Protein AF-A0A953WN59-F1 (afdb_monomer)

Foldseek 3Di:
DPQFDQPQLQVQLVVQLVVLVCLLQVLQVVLCVVPVPDDDDPVVSVVCQCPQPPNVCCSPVVSNVRSVCRGNVSVVCVPDPPVVVVVCVVCVVVVVCVSVVVSVVSDVQRHGVPDHGPPPDD

Solvent-accessible surface area (backbone atoms only — not comparable to full-atom values): 6694 Å² total; per-residue (Å²): 128,80,47,57,34,67,68,49,7,52,52,40,15,50,52,43,35,51,50,44,50,52,49,53,52,49,44,41,52,52,25,40,69,71,40,85,86,52,89,78,46,70,71,58,46,54,52,48,44,62,68,32,92,55,51,51,50,46,58,55,50,49,18,50,51,33,22,51,50,28,27,42,39,45,48,52,59,69,73,50,56,75,79,55,53,59,53,50,67,75,41,49,65,56,57,51,43,66,60,48,49,59,52,55,47,51,47,72,53,53,42,46,71,90,44,72,40,83,75,73,66,131

Sequence (122 aa):
MKRFSLKLAVECGVIVFAADMLLAVGSYLIGCTSLSTVRCGIDRGVFWITHHPVFSVTIWAYPTIAFFIGLFSGVVIAAIPEGAKSWLRHNQWVFALLLVVPLILAFALWGLPEFPPIFSSK

pLDDT: mean 73.24, std 10.97, range [40.81, 86.31]

Mean predicted aligned error: 9.83 Å

Secondary structure (DSSP, 8-state):
--S--HHHHHHHHHHHHHHHHHHHHHHHHHHHHH-TTS---HHHHHHHHHH-TTHHHHHHHHHHHHHHHHHHHHHHHHHS-HHHHHHHHHTHHHHHHHHHHHHHHHHHHH-STTPPPTT---

Structure (mmCIF, N/CA/C/O backbone):
data_AF-A0A953WN59-F1
#
_entry.id   AF-A0A953WN59-F1
#
loop_
_atom_site.group_PDB
_atom_site.id
_atom_site.type_symbol
_atom_site.label_atom_id
_atom_site.label_alt_id
_atom_site.label_comp_id
_atom_site.label_asym_id
_atom_site.label_entity_id
_atom_site.label_seq_id
_atom_site.pdbx_PDB_ins_code
_atom_site.Cartn_x
_atom_site.Cartn_y
_atom_site.Cartn_z
_atom_site.occupancy
_atom_site.B_iso_or_equiv
_atom_site.auth_seq_id
_atom_site.auth_comp_id
_atom_site.auth_asym_id
_atom_site.auth_atom_id
_atom_site.pdbx_PDB_model_num
ATOM 1 N N . MET A 1 1 ? -23.798 -5.562 21.826 1.00 50.94 1 MET A N 1
ATOM 2 C CA . MET A 1 1 ? -23.208 -4.733 20.745 1.00 50.94 1 MET A CA 1
ATOM 3 C C . MET A 1 1 ? -22.288 -5.615 19.908 1.00 50.94 1 MET A C 1
ATOM 5 O O . MET A 1 1 ? -21.488 -6.331 20.501 1.00 50.94 1 MET A O 1
ATOM 9 N N . LYS A 1 2 ? -22.425 -5.634 18.571 1.00 55.12 2 LYS A N 1
ATOM 10 C CA . LYS A 1 2 ? -21.532 -6.416 17.695 1.00 55.12 2 LYS A CA 1
ATOM 11 C C . LYS A 1 2 ? -20.131 -5.806 17.779 1.00 55.12 2 LYS A C 1
ATOM 13 O O . LYS A 1 2 ? -19.911 -4.705 17.294 1.00 55.12 2 LYS A O 1
ATOM 18 N N . ARG A 1 3 ? -19.214 -6.503 18.453 1.00 66.19 3 ARG A N 1
ATOM 19 C CA . ARG A 1 3 ? -17.820 -6.069 18.662 1.00 66.19 3 ARG A CA 1
ATOM 20 C C . ARG A 1 3 ? -16.985 -6.100 17.373 1.00 66.19 3 ARG A C 1
ATOM 22 O O . ARG A 1 3 ? -15.895 -5.547 17.347 1.00 66.19 3 ARG A O 1
ATOM 29 N N . PHE A 1 4 ? -17.530 -6.696 16.313 1.00 72.81 4 PHE A N 1
ATOM 30 C CA . PHE A 1 4 ? -16.898 -6.867 15.011 1.00 72.81 4 PHE A CA 1
ATOM 31 C C . PHE A 1 4 ? -17.767 -6.253 13.916 1.00 72.81 4 PHE A C 1
ATOM 33 O O . PHE A 1 4 ? -18.990 -6.432 13.919 1.00 72.81 4 PHE A O 1
ATOM 40 N N . SER A 1 5 ? -17.130 -5.566 12.968 1.00 80.88 5 SER A N 1
ATOM 41 C CA . SER A 1 5 ? -17.788 -5.001 11.789 1.00 80.88 5 SER A CA 1
ATOM 42 C C . SER A 1 5 ? -17.108 -5.503 10.521 1.00 80.88 5 SER A C 1
ATOM 44 O O . SER A 1 5 ? -16.125 -4.932 10.057 1.00 80.88 5 SER A O 1
ATOM 46 N N . LEU A 1 6 ? -17.647 -6.582 9.947 1.00 82.44 6 LEU A N 1
ATOM 47 C CA . LEU A 1 6 ? -17.131 -7.145 8.697 1.00 82.44 6 LEU A CA 1
ATOM 48 C C . LEU A 1 6 ? -17.232 -6.142 7.539 1.00 82.44 6 LEU A C 1
ATOM 50 O O . LEU A 1 6 ? -16.314 -6.043 6.736 1.00 82.44 6 LEU A O 1
ATOM 54 N N . LYS A 1 7 ? -18.321 -5.363 7.482 1.00 84.31 7 LYS A N 1
ATOM 55 C CA . LYS A 1 7 ? -18.508 -4.324 6.461 1.00 84.31 7 LYS A CA 1
ATOM 56 C C . LYS A 1 7 ? -17.366 -3.303 6.494 1.00 84.31 7 LYS A C 1
ATOM 58 O O . LYS A 1 7 ? -16.760 -3.047 5.464 1.00 84.31 7 LYS A O 1
ATOM 63 N N . LEU A 1 8 ? -17.038 -2.793 7.684 1.00 79.44 8 LEU A N 1
ATOM 64 C CA . LEU A 1 8 ? -15.961 -1.817 7.857 1.00 79.44 8 LEU A CA 1
ATOM 65 C C . LEU A 1 8 ? -14.583 -2.425 7.556 1.00 79.44 8 LEU A C 1
ATOM 67 O O . LEU A 1 8 ? -13.748 -1.766 6.951 1.00 79.44 8 LEU A O 1
ATOM 71 N N . ALA A 1 9 ? -14.355 -3.686 7.939 1.00 78.88 9 ALA A N 1
ATOM 72 C CA . ALA A 1 9 ? -13.135 -4.420 7.601 1.00 78.88 9 ALA A CA 1
ATOM 73 C C . ALA A 1 9 ? -12.904 -4.479 6.086 1.00 78.88 9 ALA A C 1
ATOM 75 O O . ALA A 1 9 ? -11.826 -4.136 5.603 1.00 78.88 9 ALA A O 1
ATOM 76 N N . VAL A 1 10 ? -13.936 -4.874 5.336 1.00 84.88 10 VAL A N 1
ATOM 77 C CA . VAL A 1 10 ? -13.877 -4.956 3.874 1.00 84.88 10 VAL A CA 1
ATOM 78 C C . VAL A 1 10 ? -13.698 -3.569 3.257 1.00 84.88 10 VAL A C 1
ATOM 80 O O . VAL A 1 10 ? -12.827 -3.407 2.410 1.00 84.88 10 VAL A O 1
ATOM 83 N N . GLU A 1 11 ? -14.452 -2.559 3.703 1.00 82.44 11 GLU A N 1
ATOM 84 C CA . GLU A 1 11 ? -14.315 -1.179 3.213 1.00 82.44 11 GLU A CA 1
ATOM 85 C C . GLU A 1 11 ? -12.889 -0.642 3.418 1.00 82.44 11 GLU A C 1
ATOM 87 O O . GLU A 1 11 ? -12.280 -0.153 2.468 1.00 82.44 11 GLU A O 1
ATOM 92 N N . CYS A 1 12 ? -12.314 -0.796 4.615 1.00 77.12 12 CYS A N 1
ATOM 93 C CA . CYS A 1 12 ? -10.941 -0.370 4.897 1.00 77.12 12 CYS A CA 1
ATOM 94 C C . CYS A 1 12 ? -9.909 -1.119 4.045 1.00 77.12 12 CYS A C 1
ATOM 96 O O . CYS A 1 12 ? -9.030 -0.484 3.464 1.00 77.12 12 CYS A O 1
ATOM 98 N N . GLY A 1 13 ? -10.018 -2.448 3.946 1.00 81.94 13 GLY A N 1
ATOM 99 C CA . GLY A 1 13 ? -9.102 -3.256 3.137 1.00 81.94 13 GLY A CA 1
ATOM 100 C C . GLY A 1 13 ? -9.133 -2.863 1.658 1.00 81.94 13 GLY A C 1
ATOM 101 O O . GLY A 1 13 ? -8.083 -2.658 1.054 1.00 81.94 13 GLY A O 1
ATOM 102 N N . VAL A 1 14 ? -10.329 -2.682 1.089 1.00 86.12 14 VAL A N 1
ATOM 103 C CA . VAL A 1 14 ? -10.507 -2.294 -0.319 1.00 86.12 14 VAL A CA 1
ATOM 104 C C . VAL A 1 14 ? -9.983 -0.884 -0.591 1.00 86.12 14 VAL A C 1
ATOM 106 O O . VAL A 1 14 ? -9.314 -0.681 -1.600 1.00 86.12 14 VAL A O 1
ATOM 109 N N . ILE A 1 15 ? -10.241 0.084 0.297 1.00 83.31 15 ILE A N 1
ATOM 110 C CA . ILE A 1 15 ? -9.747 1.462 0.133 1.00 83.31 15 ILE A CA 1
ATOM 111 C C . ILE A 1 15 ? -8.217 1.490 0.121 1.00 83.31 15 ILE A C 1
ATOM 113 O O . ILE A 1 15 ? -7.627 2.126 -0.750 1.00 83.31 15 ILE A O 1
ATOM 117 N N . VAL A 1 16 ? -7.575 0.788 1.058 1.00 82.06 16 VAL A N 1
ATOM 118 C CA . VAL A 1 16 ? -6.108 0.739 1.132 1.00 82.06 16 VAL A CA 1
ATOM 119 C C . VAL A 1 16 ? -5.523 0.015 -0.078 1.00 82.06 16 VAL A C 1
ATOM 121 O O . VAL A 1 16 ? -4.577 0.515 -0.675 1.00 82.06 16 VAL A O 1
ATOM 124 N N . PHE A 1 17 ? -6.136 -1.086 -0.520 1.00 85.88 17 PHE A N 1
ATOM 125 C CA . PHE A 1 17 ? -5.715 -1.780 -1.741 1.00 85.88 17 PHE A CA 1
ATOM 126 C C . PHE A 1 17 ? -5.809 -0.882 -2.980 1.00 85.88 17 PHE A C 1
ATOM 128 O O . PHE A 1 17 ? -4.884 -0.832 -3.789 1.00 85.88 17 PHE A O 1
ATOM 135 N N . ALA A 1 18 ? -6.910 -0.143 -3.125 1.00 85.62 18 ALA A N 1
ATOM 136 C CA . ALA A 1 18 ? -7.093 0.782 -4.236 1.00 85.62 18 ALA A CA 1
ATOM 137 C C . ALA A 1 18 ? -6.063 1.923 -4.202 1.00 85.62 18 ALA A C 1
ATOM 139 O O . ALA A 1 18 ? -5.514 2.280 -5.243 1.00 85.62 18 ALA A O 1
ATOM 140 N N . ALA A 1 19 ? -5.773 2.469 -3.018 1.00 81.94 19 ALA A N 1
ATOM 141 C CA . ALA A 1 19 ? -4.752 3.499 -2.845 1.00 81.94 19 ALA A CA 1
ATOM 142 C C . ALA A 1 19 ? -3.350 2.986 -3.215 1.00 81.94 19 ALA A C 1
ATOM 144 O O . ALA A 1 19 ? -2.640 3.661 -3.959 1.00 81.94 19 ALA A O 1
ATOM 145 N N . ASP A 1 20 ? -2.984 1.778 -2.777 1.00 82.56 20 ASP A N 1
ATOM 146 C CA . ASP A 1 20 ? -1.702 1.144 -3.111 1.00 82.56 20 ASP A CA 1
ATOM 147 C C . ASP A 1 20 ? -1.560 0.897 -4.611 1.00 82.56 20 ASP A C 1
ATOM 149 O O . ASP A 1 20 ? -0.511 1.176 -5.189 1.00 82.56 20 ASP A O 1
ATOM 153 N N . MET A 1 21 ? -2.628 0.435 -5.267 1.00 85.12 21 MET A N 1
ATOM 154 C CA . MET A 1 21 ? -2.642 0.247 -6.718 1.00 85.12 21 MET A CA 1
ATOM 155 C 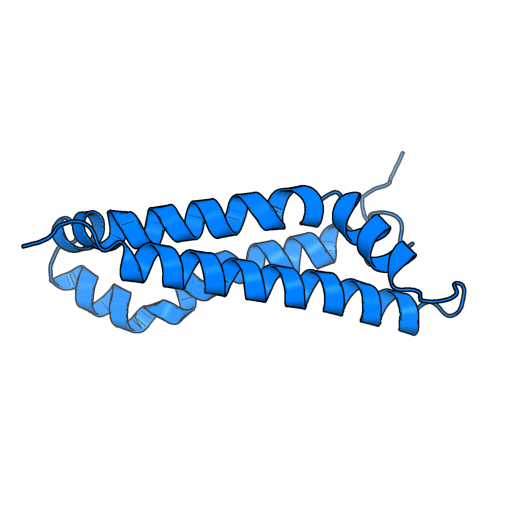C . MET A 1 21 ? -2.489 1.568 -7.468 1.00 85.12 21 MET A C 1
ATOM 157 O O . MET A 1 21 ? -1.696 1.651 -8.406 1.00 85.12 21 MET A O 1
ATOM 161 N N . LEU A 1 22 ? -3.203 2.617 -7.051 1.00 86.31 22 LEU A N 1
ATOM 162 C CA . LEU A 1 22 ? -3.077 3.945 -7.653 1.00 86.31 22 LEU A CA 1
ATOM 163 C C . LEU A 1 22 ? -1.667 4.516 -7.477 1.00 86.31 22 LEU A C 1
ATOM 165 O O . LEU A 1 22 ? -1.125 5.088 -8.420 1.00 86.31 22 LEU A O 1
ATOM 169 N N . LEU A 1 23 ? -1.054 4.327 -6.308 1.00 82.38 23 LEU A N 1
ATOM 170 C CA . LEU A 1 23 ? 0.321 4.749 -6.045 1.00 82.38 23 LEU A CA 1
ATOM 171 C C . LEU A 1 23 ? 1.332 3.958 -6.881 1.00 82.38 23 LEU A C 1
ATOM 173 O O . LEU A 1 23 ? 2.206 4.563 -7.498 1.00 82.38 23 LEU A O 1
ATOM 177 N N . ALA A 1 24 ? 1.198 2.633 -6.957 1.00 83.50 24 ALA A N 1
ATOM 178 C CA . ALA A 1 24 ? 2.090 1.777 -7.735 1.00 83.50 24 ALA A CA 1
ATOM 179 C C . ALA A 1 24 ? 2.020 2.097 -9.238 1.00 83.50 24 ALA A C 1
ATOM 181 O O . ALA A 1 24 ? 3.048 2.272 -9.896 1.00 83.50 24 ALA A O 1
ATOM 182 N N . VAL A 1 25 ? 0.806 2.243 -9.779 1.00 85.44 25 VAL A N 1
ATOM 183 C CA . VAL A 1 25 ? 0.587 2.605 -11.186 1.00 85.44 25 VAL A CA 1
ATOM 184 C C . VAL A 1 25 ? 1.034 4.040 -11.458 1.00 85.44 25 VAL A C 1
ATOM 186 O O . VAL A 1 25 ? 1.734 4.280 -12.439 1.00 85.44 25 VAL A O 1
ATOM 189 N N . GLY A 1 26 ? 0.687 4.992 -10.589 1.00 83.44 26 GLY A N 1
ATOM 190 C CA . GLY A 1 26 ? 1.109 6.387 -10.712 1.00 83.44 26 GLY A CA 1
ATOM 191 C C . GLY A 1 26 ? 2.631 6.526 -10.703 1.00 83.44 26 GLY A C 1
ATOM 192 O O . GLY A 1 26 ? 3.192 7.205 -11.559 1.00 83.44 26 GLY A O 1
ATOM 193 N N . SER A 1 27 ? 3.304 5.803 -9.808 1.00 79.00 27 SER A N 1
ATOM 194 C CA . SER A 1 27 ? 4.763 5.699 -9.751 1.00 79.00 27 SER A CA 1
ATOM 195 C C . SER A 1 27 ? 5.354 5.185 -11.062 1.00 79.00 27 SER A C 1
ATOM 197 O O . SER A 1 27 ? 6.280 5.787 -11.607 1.00 79.00 27 SER A O 1
ATOM 199 N N . TYR A 1 28 ? 4.804 4.090 -11.594 1.00 81.94 28 TYR A N 1
ATOM 200 C CA . TYR A 1 28 ? 5.253 3.536 -12.867 1.00 81.94 28 TYR A CA 1
ATOM 201 C C . TYR A 1 28 ? 5.082 4.540 -14.015 1.00 81.94 28 TYR A C 1
ATOM 203 O O . TYR A 1 28 ? 6.017 4.752 -14.784 1.00 81.94 28 TYR A O 1
ATOM 211 N N . LEU A 1 29 ? 3.922 5.196 -14.112 1.00 81.62 29 LEU A N 1
ATOM 212 C CA . LEU A 1 29 ? 3.644 6.178 -15.162 1.00 81.62 29 LEU A CA 1
ATOM 213 C C . LEU A 1 29 ? 4.566 7.396 -15.069 1.00 81.62 29 LEU A C 1
ATOM 215 O O . LEU A 1 29 ? 5.105 7.825 -16.087 1.00 81.62 29 LEU A O 1
ATOM 219 N N . ILE A 1 30 ? 4.787 7.933 -13.867 1.00 81.19 30 ILE A N 1
ATOM 220 C CA . ILE A 1 30 ? 5.689 9.073 -13.652 1.00 81.19 30 ILE A CA 1
ATOM 221 C C . ILE A 1 30 ? 7.121 8.688 -14.008 1.00 81.19 30 ILE A C 1
ATOM 223 O O . ILE A 1 30 ? 7.780 9.414 -14.747 1.00 81.19 30 ILE A O 1
ATOM 227 N N . GLY A 1 31 ? 7.604 7.539 -13.537 1.00 76.06 31 GLY A N 1
ATOM 228 C CA . GLY A 1 31 ? 8.959 7.094 -13.844 1.00 76.06 31 GLY A CA 1
ATOM 229 C C . GLY A 1 31 ? 9.151 6.822 -15.329 1.00 76.06 31 GLY A C 1
ATOM 230 O O . GLY A 1 31 ? 10.126 7.280 -15.911 1.00 76.06 31 GLY A O 1
ATOM 231 N N . CYS A 1 32 ? 8.176 6.176 -15.968 1.00 77.62 32 CYS A N 1
ATOM 232 C CA . CYS A 1 32 ? 8.247 5.859 -17.388 1.00 77.62 32 CYS A CA 1
ATOM 233 C C . CYS A 1 32 ? 8.145 7.096 -18.297 1.00 77.62 32 CYS A C 1
ATOM 235 O O . CYS A 1 32 ? 8.787 7.152 -19.339 1.00 77.62 32 CYS A O 1
ATOM 237 N N . THR A 1 33 ? 7.366 8.111 -17.913 1.00 78.00 33 THR A N 1
ATOM 238 C CA . THR A 1 33 ? 7.284 9.375 -18.671 1.00 78.00 33 THR A CA 1
ATOM 239 C C . THR A 1 33 ? 8.485 10.284 -18.431 1.00 78.00 33 THR A C 1
ATOM 241 O O . THR A 1 33 ? 8.877 11.026 -19.329 1.00 78.00 33 THR A O 1
ATOM 244 N N . SER A 1 34 ? 9.082 10.216 -17.240 1.00 74.31 34 SER A N 1
ATOM 245 C CA . SER A 1 34 ? 10.246 11.029 -16.872 1.00 74.31 34 SER A CA 1
ATOM 246 C C . SER A 1 34 ? 11.552 10.462 -17.433 1.00 74.31 34 SER A C 1
ATOM 248 O O . SER A 1 34 ? 12.477 11.217 -17.725 1.00 74.31 34 SER A O 1
ATOM 250 N N . LEU A 1 35 ? 11.629 9.142 -17.613 1.00 67.56 35 LEU A N 1
ATOM 251 C CA . LEU A 1 35 ? 12.766 8.444 -18.204 1.00 67.56 35 LEU A CA 1
ATOM 252 C C . LEU A 1 35 ? 12.434 8.078 -19.650 1.00 67.56 35 LEU A C 1
ATOM 254 O O . LEU A 1 35 ? 11.893 7.019 -19.951 1.00 67.56 35 LEU A O 1
ATOM 258 N N . SER A 1 36 ? 12.790 8.969 -20.573 1.00 59.25 36 SER A N 1
ATOM 259 C CA . SER A 1 36 ? 12.591 8.823 -22.025 1.00 59.25 36 SER A CA 1
ATOM 260 C C . SER A 1 36 ? 13.341 7.641 -22.669 1.00 59.25 36 SER A C 1
ATOM 262 O O . SER A 1 36 ? 13.323 7.478 -23.889 1.00 59.25 36 SER A O 1
ATOM 264 N N . THR A 1 37 ? 14.010 6.811 -21.868 1.00 58.69 37 THR A N 1
ATOM 265 C CA . THR A 1 37 ? 14.870 5.701 -22.282 1.00 58.69 37 THR A CA 1
ATOM 266 C C . THR A 1 37 ? 14.102 4.426 -22.620 1.00 58.69 37 THR A C 1
ATOM 268 O O . THR A 1 37 ? 14.636 3.579 -23.338 1.00 58.69 37 THR A O 1
ATOM 271 N N . VAL A 1 38 ? 12.853 4.270 -22.162 1.00 61.06 38 VAL A N 1
ATOM 272 C CA . VAL A 1 38 ? 12.129 2.999 -22.271 1.00 61.06 38 VAL A CA 1
ATOM 273 C C . VAL A 1 38 ? 10.701 3.141 -22.785 1.00 61.06 38 VAL A C 1
ATOM 275 O O . VAL A 1 38 ? 9.928 3.991 -22.360 1.00 61.06 38 VAL A O 1
ATOM 278 N N . ARG A 1 39 ? 10.319 2.236 -23.700 1.00 74.25 39 ARG A N 1
ATOM 279 C CA . ARG A 1 39 ? 8.927 2.085 -24.140 1.00 74.25 39 ARG A CA 1
ATOM 280 C C . ARG A 1 39 ? 8.051 1.683 -22.952 1.00 74.25 39 ARG A C 1
ATOM 282 O O . ARG A 1 39 ? 8.154 0.556 -22.462 1.00 74.25 39 ARG A O 1
ATOM 289 N N . CYS A 1 40 ? 7.171 2.590 -22.538 1.00 77.94 40 CYS A N 1
ATOM 290 C CA . CYS A 1 40 ? 6.115 2.305 -21.576 1.00 77.94 40 CYS A CA 1
ATOM 291 C C . CYS A 1 40 ? 5.164 1.248 -22.136 1.00 77.94 40 CYS A C 1
ATOM 293 O O . CYS A 1 40 ? 4.755 1.316 -23.294 1.00 77.94 40 CYS A O 1
ATOM 295 N N . GLY A 1 41 ? 4.813 0.264 -21.316 1.00 83.12 41 GLY A N 1
ATOM 296 C CA . GLY A 1 41 ? 3.916 -0.815 -21.706 1.00 83.12 41 GLY A CA 1
ATOM 297 C C . GLY A 1 41 ? 3.302 -1.468 -20.480 1.00 83.12 41 GLY A C 1
ATOM 298 O O . GLY A 1 41 ? 3.944 -1.556 -19.435 1.00 83.12 41 GLY A O 1
ATOM 299 N N . ILE A 1 42 ? 2.062 -1.934 -20.616 1.00 83.06 42 ILE A N 1
ATOM 300 C CA . ILE A 1 42 ? 1.308 -2.545 -19.514 1.00 83.06 42 ILE A CA 1
ATOM 301 C C . ILE A 1 42 ? 2.081 -3.738 -18.938 1.00 83.06 42 ILE A C 1
ATOM 303 O O . ILE A 1 42 ? 2.255 -3.816 -17.725 1.00 83.06 42 ILE A O 1
ATOM 307 N N . ASP A 1 43 ? 2.642 -4.590 -19.799 1.00 84.94 43 ASP A N 1
ATOM 308 C CA . ASP A 1 43 ? 3.418 -5.764 -19.381 1.00 84.94 43 ASP A CA 1
ATOM 309 C C . ASP A 1 43 ? 4.633 -5.384 -18.520 1.00 84.94 43 ASP A C 1
ATOM 311 O O . ASP A 1 43 ? 4.897 -6.014 -17.496 1.00 84.94 43 ASP A O 1
ATOM 315 N N . ARG A 1 44 ? 5.343 -4.302 -18.881 1.00 81.56 44 ARG A N 1
ATOM 316 C CA . ARG A 1 44 ? 6.469 -3.785 -18.085 1.00 81.56 44 ARG A CA 1
ATOM 317 C C . ARG A 1 44 ? 6.007 -3.166 -16.773 1.00 81.56 44 ARG A C 1
ATOM 319 O O . ARG A 1 44 ? 6.703 -3.316 -15.778 1.00 81.56 44 ARG A O 1
ATOM 326 N N . GLY A 1 45 ? 4.862 -2.487 -16.765 1.00 82.56 45 GLY A N 1
ATOM 327 C CA . GLY A 1 45 ? 4.275 -1.933 -15.548 1.00 82.56 45 GLY A CA 1
ATOM 328 C C . GLY A 1 45 ? 3.919 -3.026 -14.549 1.00 82.56 45 GLY A C 1
ATOM 329 O O . GLY A 1 45 ? 4.342 -2.966 -13.399 1.00 82.56 45 GLY A O 1
ATOM 330 N N . VAL A 1 46 ? 3.227 -4.074 -15.001 1.00 86.06 46 VAL A N 1
ATOM 331 C CA . VAL A 1 46 ? 2.894 -5.232 -14.158 1.00 86.06 46 VAL A CA 1
ATOM 332 C C . VAL A 1 46 ? 4.162 -5.931 -13.671 1.00 86.06 46 VAL A C 1
ATOM 334 O O . VAL A 1 46 ? 4.283 -6.211 -12.477 1.00 86.06 46 VAL A O 1
ATOM 337 N N . PHE A 1 47 ? 5.135 -6.168 -14.557 1.00 86.12 47 PHE A N 1
ATOM 338 C CA . PHE A 1 47 ? 6.418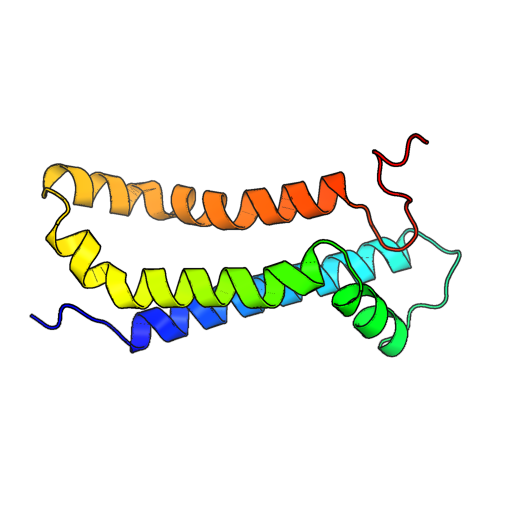 -6.762 -14.177 1.00 86.12 47 PHE A CA 1
ATOM 339 C C . PHE A 1 47 ? 7.142 -5.923 -13.117 1.00 86.12 47 PHE A C 1
ATOM 341 O O . PHE A 1 47 ? 7.584 -6.458 -12.103 1.00 86.12 47 PHE A O 1
ATOM 348 N N . TRP A 1 48 ? 7.208 -4.605 -13.308 1.00 84.12 48 TRP A N 1
ATOM 349 C CA . TRP A 1 48 ? 7.847 -3.694 -12.366 1.00 84.12 48 TRP A CA 1
ATOM 350 C C . TRP A 1 48 ? 7.146 -3.694 -11.009 1.00 84.12 48 TRP A C 1
ATOM 352 O O . TRP A 1 48 ? 7.812 -3.893 -10.004 1.00 84.12 48 TRP A O 1
ATOM 362 N N . ILE A 1 49 ? 5.816 -3.553 -10.963 1.00 83.75 49 ILE A N 1
ATOM 363 C CA . ILE A 1 49 ? 5.047 -3.542 -9.705 1.00 83.75 49 ILE A CA 1
ATOM 364 C C . ILE A 1 49 ? 5.246 -4.855 -8.934 1.00 83.75 49 ILE A C 1
ATOM 366 O O . ILE A 1 49 ? 5.471 -4.838 -7.724 1.00 83.75 49 ILE A O 1
ATOM 370 N N . THR A 1 50 ? 5.195 -5.991 -9.634 1.00 83.38 50 THR A N 1
ATOM 371 C CA . THR A 1 50 ? 5.323 -7.326 -9.023 1.00 83.38 50 THR A CA 1
ATOM 372 C C . THR A 1 50 ? 6.736 -7.653 -8.549 1.00 83.38 50 THR A C 1
ATOM 374 O O . THR A 1 50 ? 6.879 -8.422 -7.604 1.00 83.38 50 THR A O 1
ATOM 377 N N . HIS A 1 51 ? 7.768 -7.060 -9.154 1.00 85.31 51 HIS A N 1
ATOM 378 C CA . HIS A 1 51 ? 9.169 -7.239 -8.751 1.00 85.31 51 HIS A CA 1
ATOM 379 C C . HIS A 1 51 ? 9.710 -6.059 -7.936 1.00 85.31 51 HIS A C 1
ATOM 381 O O . HIS A 1 51 ? 10.871 -6.071 -7.525 1.00 85.31 51 HIS A O 1
ATOM 387 N N . HIS A 1 52 ? 8.888 -5.038 -7.682 1.00 80.44 52 HIS A N 1
ATOM 388 C CA . HIS A 1 52 ? 9.304 -3.891 -6.896 1.00 80.44 52 HIS A CA 1
ATOM 389 C C . HIS A 1 52 ? 9.561 -4.337 -5.450 1.00 80.44 52 HIS A C 1
ATOM 391 O O . HIS A 1 52 ? 8.692 -4.994 -4.863 1.00 80.44 52 HIS A O 1
ATOM 397 N N . PRO A 1 53 ? 10.687 -3.944 -4.829 1.00 75.94 53 PRO A N 1
ATOM 398 C CA . PRO A 1 53 ? 11.035 -4.353 -3.465 1.00 75.94 53 PRO A CA 1
ATOM 399 C C . PRO A 1 53 ? 9.999 -3.913 -2.421 1.00 75.94 53 PRO A C 1
ATOM 401 O O . PRO A 1 53 ? 9.888 -4.523 -1.363 1.00 75.94 53 PRO A O 1
ATOM 404 N N . VAL A 1 54 ? 9.224 -2.870 -2.731 1.00 79.44 54 VAL A N 1
ATOM 405 C CA . VAL A 1 54 ? 8.168 -2.346 -1.857 1.00 79.44 54 VAL A CA 1
ATOM 406 C C . VAL A 1 54 ? 6.790 -2.861 -2.271 1.00 79.44 54 VAL A C 1
ATOM 408 O O . VAL A 1 54 ? 6.104 -3.484 -1.465 1.00 79.44 54 VAL A O 1
ATOM 411 N N . PHE A 1 55 ? 6.372 -2.620 -3.521 1.00 79.62 55 PHE A N 1
ATOM 412 C CA . PHE A 1 55 ? 4.971 -2.803 -3.917 1.00 79.62 55 PHE A CA 1
ATOM 413 C C . PHE A 1 55 ? 4.551 -4.269 -3.925 1.00 79.62 55 PHE A C 1
ATOM 415 O O . PHE A 1 55 ? 3.416 -4.564 -3.564 1.00 79.62 55 PHE A O 1
ATOM 422 N N . SER A 1 56 ? 5.469 -5.189 -4.231 1.00 80.94 56 SER A N 1
ATOM 423 C CA . SER A 1 56 ? 5.209 -6.631 -4.149 1.00 80.94 56 SER A CA 1
ATOM 424 C C . SER A 1 56 ? 4.770 -7.082 -2.751 1.00 80.94 56 SER A C 1
ATOM 426 O O . SER A 1 56 ? 3.979 -8.015 -2.628 1.00 80.94 56 SER A O 1
ATOM 428 N N . VAL A 1 57 ? 5.235 -6.394 -1.704 1.00 82.00 57 VAL A N 1
ATOM 429 C CA . VAL A 1 57 ? 4.909 -6.692 -0.307 1.00 82.00 57 VAL A CA 1
ATOM 430 C C . VAL A 1 57 ? 3.738 -5.836 0.177 1.00 82.00 57 VAL A C 1
ATOM 432 O O . VAL A 1 57 ? 2.790 -6.364 0.762 1.00 82.00 57 VAL A O 1
ATOM 435 N N . THR A 1 58 ? 3.769 -4.521 -0.064 1.00 80.50 58 THR A N 1
ATOM 436 C CA . THR A 1 58 ? 2.783 -3.588 0.509 1.00 80.50 58 THR A CA 1
ATOM 437 C C . THR A 1 58 ? 1.379 -3.810 -0.040 1.00 80.50 58 THR A C 1
ATOM 439 O O . THR A 1 58 ? 0.444 -3.826 0.757 1.00 80.50 58 THR A O 1
ATOM 442 N N . ILE A 1 59 ? 1.245 -4.123 -1.339 1.00 82.81 59 ILE A N 1
ATOM 443 C CA . ILE A 1 59 ? -0.042 -4.392 -2.011 1.00 82.81 59 ILE A CA 1
ATOM 444 C C . ILE A 1 59 ? -0.864 -5.473 -1.298 1.00 82.81 59 ILE A C 1
ATOM 446 O O . ILE A 1 59 ? -2.092 -5.448 -1.345 1.00 82.81 59 ILE A O 1
ATOM 450 N N . TRP A 1 60 ? -0.212 -6.424 -0.629 1.00 82.81 60 TRP A N 1
ATOM 451 C CA . TRP A 1 60 ? -0.894 -7.484 0.113 1.00 82.81 60 TRP A CA 1
ATOM 452 C C . TRP A 1 60 ? -0.922 -7.211 1.614 1.00 82.81 60 TRP A C 1
ATOM 454 O O . TRP A 1 60 ? -1.949 -7.413 2.270 1.00 82.81 60 TRP A O 1
ATOM 464 N N . ALA A 1 61 ? 0.193 -6.737 2.171 1.00 83.62 61 ALA A N 1
ATOM 465 C CA . ALA A 1 61 ? 0.335 -6.541 3.606 1.00 83.62 61 ALA A CA 1
ATOM 466 C C . ALA A 1 61 ? -0.593 -5.438 4.135 1.00 83.62 61 ALA A C 1
ATOM 468 O O . ALA A 1 61 ? -1.286 -5.642 5.131 1.00 83.62 61 ALA A O 1
ATOM 469 N N . TYR A 1 62 ? -0.649 -4.285 3.469 1.00 80.88 62 TYR A N 1
ATOM 470 C CA . TYR A 1 62 ? -1.344 -3.106 3.989 1.00 80.88 62 TYR A CA 1
ATOM 471 C C . TYR A 1 62 ? -2.868 -3.255 3.938 1.00 80.88 62 TYR A C 1
ATOM 473 O O . TYR A 1 62 ? -3.515 -2.967 4.948 1.00 80.88 62 TYR A O 1
ATOM 481 N N . PRO A 1 63 ? -3.469 -3.798 2.862 1.00 82.69 63 PRO A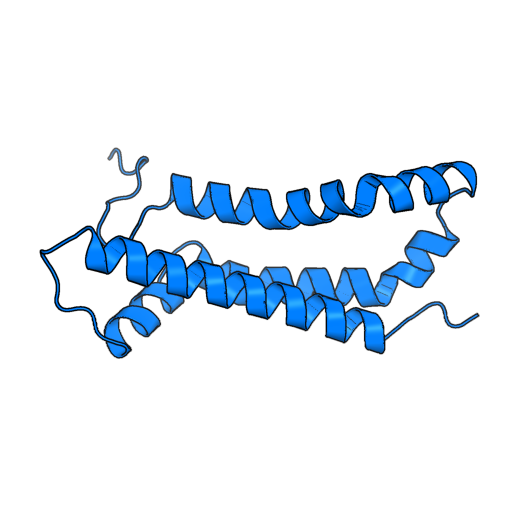 N 1
ATOM 482 C CA . PRO A 1 63 ? -4.895 -4.121 2.848 1.00 82.69 63 PRO A CA 1
ATOM 483 C C . PRO A 1 63 ? -5.281 -5.159 3.898 1.00 82.69 63 PRO A C 1
ATOM 485 O O . PRO A 1 63 ? -6.330 -5.036 4.527 1.00 82.69 63 PRO A O 1
ATOM 488 N N . THR A 1 64 ? -4.418 -6.151 4.136 1.00 85.00 64 THR A N 1
ATOM 489 C CA . THR A 1 64 ? -4.640 -7.168 5.173 1.00 85.00 64 THR A CA 1
ATOM 490 C C . THR A 1 64 ? -4.629 -6.539 6.566 1.00 85.00 64 THR A C 1
ATOM 492 O O . THR A 1 64 ? -5.531 -6.776 7.369 1.00 85.00 64 THR A O 1
ATOM 495 N N . ILE A 1 65 ? -3.650 -5.675 6.845 1.00 83.50 65 ILE A N 1
ATOM 496 C CA . ILE A 1 65 ? -3.576 -4.917 8.099 1.00 83.50 65 ILE A CA 1
ATOM 497 C C . ILE A 1 65 ? -4.812 -4.021 8.254 1.00 83.50 65 ILE A C 1
ATOM 499 O O . ILE A 1 65 ? -5.458 -4.044 9.301 1.00 83.50 65 ILE A O 1
ATOM 503 N N . ALA A 1 66 ? -5.194 -3.282 7.211 1.00 79.69 66 ALA A N 1
ATOM 504 C CA . ALA A 1 66 ? -6.362 -2.406 7.217 1.00 79.69 66 ALA A CA 1
ATOM 505 C C . ALA A 1 66 ? -7.673 -3.177 7.433 1.00 79.69 66 ALA A C 1
ATOM 507 O O . ALA A 1 66 ? -8.542 -2.720 8.179 1.00 79.69 66 ALA A O 1
ATOM 508 N N . PHE A 1 67 ? -7.793 -4.371 6.850 1.00 84.44 67 PHE A N 1
ATOM 509 C CA . PHE A 1 67 ? -8.911 -5.277 7.087 1.00 84.44 67 PHE A CA 1
ATOM 510 C C . PHE A 1 67 ? -8.998 -5.671 8.562 1.00 84.44 67 PHE A C 1
ATOM 512 O O . PHE A 1 67 ? -10.058 -5.533 9.171 1.00 84.44 67 PHE A O 1
ATOM 519 N N . PHE A 1 68 ? -7.890 -6.104 9.171 1.00 82.94 68 PHE A N 1
ATOM 520 C CA . PHE A 1 68 ? -7.880 -6.467 10.588 1.00 82.94 68 PHE A CA 1
ATOM 521 C C . PHE A 1 68 ? -8.167 -5.268 11.496 1.00 82.94 68 PHE A C 1
ATOM 523 O O . PHE A 1 68 ? -8.957 -5.391 12.432 1.00 82.94 68 PHE A O 1
ATOM 530 N N . ILE A 1 69 ? -7.619 -4.091 11.192 1.00 81.44 69 ILE A N 1
ATOM 531 C CA . ILE A 1 69 ? -7.943 -2.855 11.914 1.00 81.44 69 ILE A CA 1
ATOM 532 C C . ILE A 1 69 ? -9.446 -2.572 11.830 1.00 81.44 69 ILE A C 1
ATOM 534 O O . ILE A 1 69 ? -10.077 -2.339 12.859 1.00 81.44 69 ILE A O 1
ATOM 538 N N . GLY A 1 70 ? -10.051 -2.650 10.643 1.00 78.56 70 GLY A N 1
ATOM 539 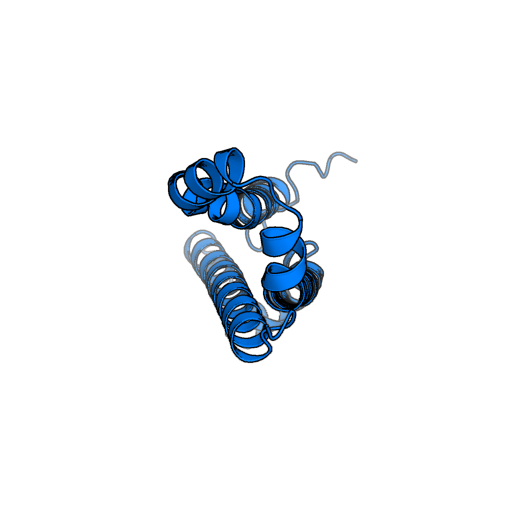C CA . GLY A 1 70 ? -11.490 -2.453 10.475 1.00 78.56 70 GLY A CA 1
ATOM 540 C C . GLY A 1 70 ? -12.323 -3.516 11.202 1.00 78.56 70 GLY A C 1
ATOM 541 O O . GLY A 1 70 ? -13.308 -3.175 11.861 1.00 78.56 70 GLY A O 1
ATOM 542 N N . LEU A 1 71 ? -11.891 -4.781 11.177 1.00 82.62 71 LEU A N 1
ATOM 543 C CA . LE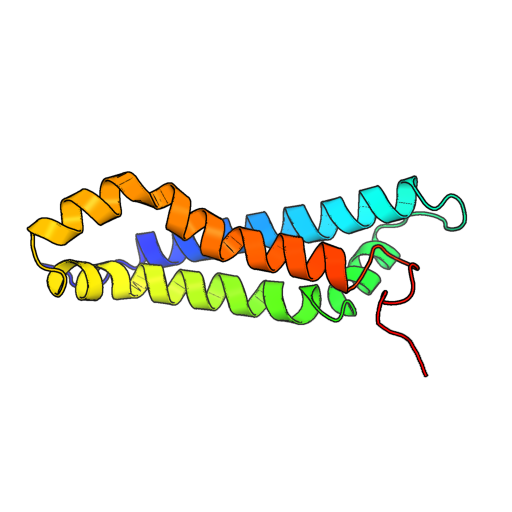U A 1 71 ? -12.568 -5.908 11.823 1.00 82.62 71 LEU A CA 1
ATOM 544 C C . LEU A 1 71 ? -12.607 -5.757 13.346 1.00 82.62 71 LEU A C 1
ATOM 546 O O . LEU A 1 71 ? -13.660 -5.954 13.959 1.00 82.62 71 LEU A O 1
ATOM 550 N N . PHE A 1 72 ? -11.474 -5.383 13.942 1.00 80.44 72 PHE A N 1
ATOM 551 C CA . PHE A 1 72 ? -11.298 -5.251 15.388 1.00 80.44 72 PHE A CA 1
ATOM 552 C C . PHE A 1 72 ? -11.529 -3.831 15.910 1.00 80.44 72 PHE A C 1
ATOM 554 O O . PHE A 1 72 ? -11.526 -3.624 17.124 1.00 80.44 72 PHE A O 1
ATOM 561 N N . SER A 1 73 ? -11.797 -2.859 15.036 1.00 73.12 73 SER A N 1
ATOM 562 C CA . SER A 1 73 ? -12.057 -1.464 15.412 1.00 73.12 73 SER A CA 1
ATOM 563 C C . SER A 1 73 ? -13.134 -1.336 16.493 1.00 73.12 73 SER A C 1
ATOM 565 O O . SER A 1 73 ? -12.977 -0.546 17.415 1.00 73.12 73 SER A O 1
ATOM 567 N N . GLY A 1 74 ? -14.190 -2.156 16.457 1.00 65.56 74 GLY A N 1
ATOM 568 C CA . GLY A 1 74 ? -15.243 -2.164 17.478 1.00 65.56 74 GLY A CA 1
ATOM 569 C C . GLY A 1 74 ? -14.771 -2.641 18.857 1.00 65.56 7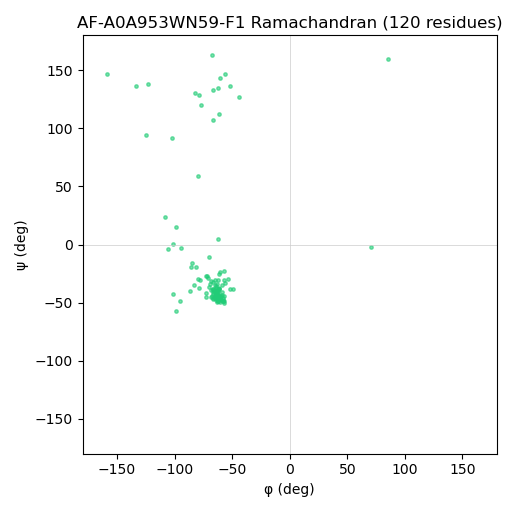4 GLY A C 1
ATOM 570 O O . GLY A 1 74 ? -15.254 -2.138 19.870 1.00 65.56 74 GLY A O 1
ATOM 571 N N . VAL A 1 75 ? -13.807 -3.567 18.913 1.00 73.12 75 VAL A N 1
ATOM 572 C CA . VAL A 1 75 ? -13.157 -4.014 20.159 1.00 73.12 75 VAL A CA 1
ATOM 573 C C . VAL A 1 75 ? -12.224 -2.926 20.682 1.00 73.12 75 VAL A C 1
ATOM 575 O O . VAL A 1 75 ? -12.275 -2.590 21.862 1.00 73.12 75 VAL A O 1
ATOM 578 N N . VAL A 1 76 ? -11.420 -2.337 19.793 1.00 68.00 76 VAL A N 1
ATOM 579 C CA . VAL A 1 76 ? -10.478 -1.263 20.130 1.00 68.00 76 VAL A CA 1
ATOM 580 C C . VAL A 1 76 ? -11.232 -0.032 20.639 1.00 68.00 76 VAL A C 1
ATOM 582 O O . VAL A 1 76 ? -10.946 0.455 21.724 1.00 68.00 76 VAL A O 1
ATOM 585 N N . ILE A 1 77 ? -12.273 0.418 19.935 1.00 67.38 77 ILE A N 1
ATOM 586 C CA . ILE A 1 77 ? -13.113 1.557 20.340 1.00 67.38 77 ILE A CA 1
ATOM 587 C C . ILE A 1 77 ? -13.843 1.276 21.659 1.00 67.38 77 ILE A C 1
ATOM 589 O O . ILE A 1 77 ? -14.038 2.197 22.449 1.00 67.38 77 ILE A O 1
ATOM 593 N N . ALA A 1 78 ? -14.234 0.028 21.931 1.00 67.75 78 ALA A N 1
ATOM 594 C CA . ALA A 1 78 ? -14.851 -0.336 23.205 1.00 67.75 78 ALA A CA 1
ATOM 595 C C . ALA A 1 78 ? -13.861 -0.315 24.383 1.00 67.75 78 ALA A C 1
ATOM 597 O O . ALA A 1 78 ? -14.280 -0.056 25.508 1.00 67.75 78 ALA A O 1
ATOM 598 N N . ALA A 1 79 ? -12.573 -0.566 24.131 1.00 70.75 79 ALA A N 1
ATOM 599 C CA . ALA A 1 79 ? -11.512 -0.501 25.136 1.00 70.75 79 ALA A CA 1
ATOM 600 C C . ALA A 1 79 ? -10.953 0.921 25.345 1.00 70.75 79 ALA A C 1
ATOM 602 O O . ALA A 1 79 ? -10.284 1.175 26.345 1.00 70.75 79 ALA A O 1
ATOM 603 N N . ILE A 1 80 ? -11.218 1.853 24.421 1.00 71.06 80 ILE A N 1
ATOM 604 C CA . ILE A 1 80 ? -10.732 3.233 24.506 1.00 71.06 80 ILE A CA 1
ATOM 605 C C . ILE A 1 80 ? -11.601 4.048 25.489 1.00 71.06 80 ILE A C 1
ATOM 607 O O . ILE A 1 80 ? -12.825 4.096 25.325 1.00 71.06 80 ILE A O 1
ATOM 611 N N . PRO A 1 81 ? -10.998 4.744 26.475 1.00 75.62 81 PRO A N 1
ATOM 612 C CA . PRO A 1 81 ? -11.727 5.628 27.382 1.00 75.62 81 PRO A CA 1
ATOM 613 C C . PRO A 1 81 ? -12.423 6.771 26.624 1.00 75.62 81 PRO A C 1
ATOM 615 O O . PRO A 1 81 ? -11.876 7.306 25.661 1.00 75.62 81 PRO A O 1
ATOM 618 N N . GLU A 1 82 ? -13.619 7.177 27.065 1.00 75.50 82 GLU A N 1
ATOM 619 C CA . GLU A 1 82 ? -14.469 8.190 26.398 1.00 75.50 82 GLU A CA 1
ATOM 620 C C . GLU A 1 82 ? -13.713 9.481 26.022 1.00 75.50 82 GLU A C 1
ATOM 622 O O . GLU A 1 82 ? -13.879 9.998 24.916 1.00 75.50 82 GLU A O 1
ATOM 627 N N . GLY A 1 83 ? -12.798 9.949 26.880 1.00 67.56 83 GLY A N 1
ATOM 628 C CA . GLY A 1 83 ? -11.972 11.135 26.610 1.00 67.56 83 GLY A CA 1
ATOM 629 C C . GLY A 1 83 ? -11.052 11.001 25.388 1.00 67.56 83 GLY A C 1
ATOM 630 O O . GLY A 1 83 ? -10.816 11.977 24.679 1.00 67.56 83 GLY A O 1
ATOM 631 N N . ALA A 1 84 ? -10.589 9.789 25.076 1.00 67.06 84 ALA A N 1
ATOM 632 C CA . ALA A 1 84 ? -9.731 9.520 23.924 1.00 67.06 84 ALA A CA 1
ATOM 633 C C . ALA A 1 84 ? -10.525 9.283 22.625 1.00 67.06 84 ALA A C 1
ATOM 63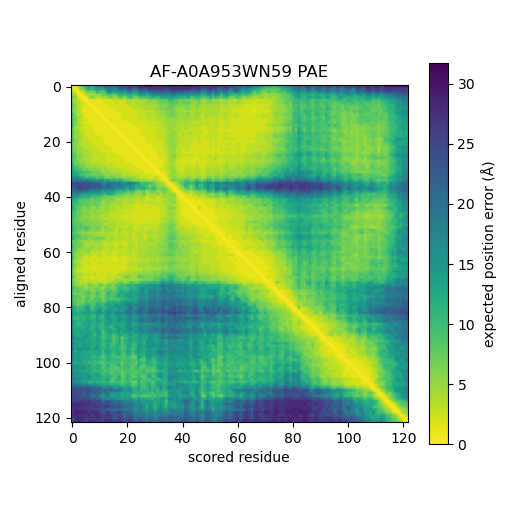5 O O . ALA A 1 84 ? -9.981 9.473 21.538 1.00 67.06 84 ALA A O 1
AT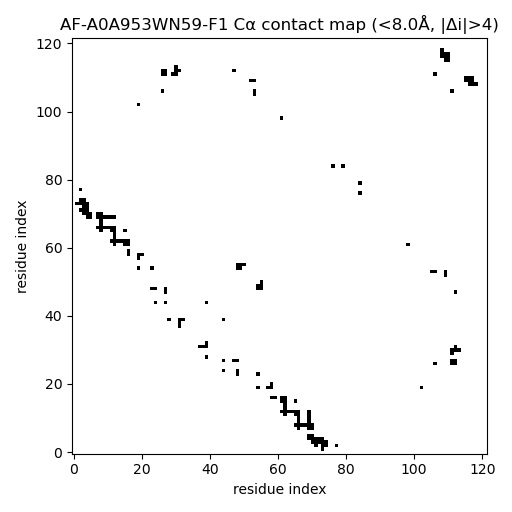OM 636 N N . LYS A 1 85 ? -11.823 8.945 22.696 1.00 68.88 85 LYS A N 1
ATOM 637 C CA . LYS A 1 85 ? -12.678 8.769 21.503 1.00 68.88 85 LYS A CA 1
ATOM 638 C C . LYS A 1 85 ? -12.892 10.077 20.739 1.00 68.88 85 LYS A C 1
ATOM 640 O O . LYS A 1 85 ? -12.880 10.079 19.509 1.00 68.88 85 LYS A O 1
ATOM 645 N N . SER A 1 86 ? -13.071 11.179 21.469 1.00 72.19 86 SER A N 1
ATOM 646 C CA . SER A 1 86 ? -13.179 12.533 20.906 1.00 72.19 86 SER A CA 1
ATOM 647 C C . SER A 1 86 ? -11.912 12.912 20.134 1.00 72.19 86 SER A C 1
ATOM 649 O O . SER A 1 86 ? -11.974 13.307 18.968 1.00 72.19 86 SER A O 1
ATOM 651 N N . TRP A 1 87 ? -10.751 12.674 20.750 1.00 72.00 87 TRP A N 1
ATOM 652 C CA . TRP A 1 87 ? -9.453 12.935 20.139 1.00 72.00 87 TRP A CA 1
ATOM 653 C C . TRP A 1 87 ? -9.215 12.070 18.894 1.00 72.00 87 TRP A C 1
ATOM 655 O O . TRP A 1 87 ? -8.769 12.582 17.869 1.00 72.00 87 TRP A O 1
ATOM 665 N N . LEU A 1 88 ? -9.580 10.782 18.937 1.00 67.50 88 LEU A N 1
ATOM 666 C CA . LEU A 1 88 ? -9.432 9.876 17.795 1.00 67.50 88 LEU A CA 1
ATOM 667 C C . LEU A 1 88 ? -10.307 10.291 16.603 1.00 67.50 88 LEU A C 1
ATOM 669 O O . LEU A 1 88 ? -9.865 10.194 15.463 1.00 67.50 88 LEU A O 1
ATOM 673 N N . ARG A 1 89 ? -11.532 10.784 16.853 1.00 68.75 89 ARG A N 1
ATOM 674 C CA . ARG A 1 89 ? -12.406 11.336 15.801 1.00 68.75 89 ARG A CA 1
ATOM 675 C C . ARG A 1 89 ? -11.817 12.587 15.158 1.00 68.75 89 ARG A C 1
ATOM 677 O O . ARG A 1 89 ? -11.924 12.741 13.949 1.00 68.75 89 ARG A O 1
ATOM 684 N N . HIS A 1 90 ? -11.192 13.459 15.945 1.00 72.75 90 HIS A N 1
ATOM 685 C CA . HIS A 1 90 ? -10.579 14.684 15.426 1.00 72.75 90 HIS A CA 1
ATOM 686 C C . HIS A 1 90 ? -9.289 14.416 14.634 1.00 72.75 90 HIS A C 1
ATOM 688 O O . HIS A 1 90 ? -8.952 15.161 13.718 1.00 72.75 90 HIS A O 1
ATOM 694 N N . ASN A 1 91 ? -8.589 13.323 14.951 1.00 71.38 91 ASN A N 1
ATOM 695 C CA . ASN A 1 91 ? -7.296 12.968 14.364 1.00 71.38 91 ASN A CA 1
ATOM 696 C C . ASN A 1 91 ? -7.368 11.771 13.401 1.00 71.38 91 ASN A C 1
ATOM 698 O O . ASN A 1 91 ? -6.359 11.114 13.154 1.00 71.38 91 ASN A O 1
ATOM 702 N N . GLN A 1 92 ? -8.535 11.482 12.815 1.00 64.81 92 GLN A N 1
ATOM 703 C CA . GLN A 1 92 ? -8.678 10.400 11.825 1.00 64.81 92 GLN A CA 1
ATOM 704 C C . GLN A 1 92 ? -7.725 10.566 10.631 1.00 64.81 92 GLN A C 1
ATOM 706 O O . GLN A 1 92 ? -7.197 9.586 10.109 1.00 64.81 92 GLN A O 1
ATOM 711 N N . TRP A 1 93 ? -7.445 11.812 10.247 1.00 63.94 93 TRP A N 1
ATOM 712 C CA . TRP A 1 93 ? -6.482 12.151 9.202 1.00 63.94 93 TRP A CA 1
ATOM 713 C C . TRP A 1 93 ? -5.037 11.762 9.567 1.00 63.94 93 TRP A C 1
ATOM 715 O O . TRP A 1 93 ? -4.272 11.382 8.685 1.00 63.94 93 TRP A O 1
ATOM 725 N N . VAL A 1 94 ? -4.669 11.776 10.855 1.00 69.81 94 VAL A N 1
ATOM 726 C CA . VAL A 1 94 ? -3.337 11.363 11.338 1.00 69.81 94 VAL A CA 1
ATOM 727 C C . VAL A 1 94 ? -3.142 9.858 11.160 1.00 69.81 94 VAL A C 1
ATOM 729 O O . VAL A 1 94 ? -2.076 9.414 10.744 1.00 69.81 94 VAL A O 1
ATOM 732 N N . PHE A 1 95 ? -4.185 9.064 11.412 1.00 65.38 95 PHE A N 1
ATOM 733 C CA . PHE A 1 95 ? -4.157 7.623 11.151 1.00 65.38 95 PHE A CA 1
ATOM 734 C C . PHE A 1 95 ? -4.066 7.306 9.656 1.00 65.38 95 PHE A C 1
ATOM 736 O O . PHE A 1 95 ? -3.328 6.402 9.270 1.00 65.38 95 PHE A O 1
ATOM 743 N N . ALA A 1 96 ? -4.763 8.070 8.811 1.00 63.94 96 ALA A N 1
ATOM 744 C CA . ALA A 1 96 ? -4.615 7.950 7.364 1.00 63.94 96 ALA A CA 1
ATOM 745 C C .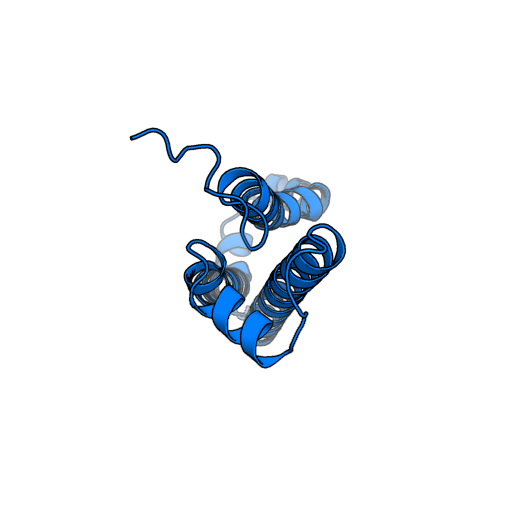 ALA A 1 96 ? -3.181 8.296 6.920 1.00 63.94 96 ALA A C 1
ATOM 747 O O . ALA A 1 96 ? -2.580 7.551 6.149 1.00 63.94 96 ALA A O 1
ATOM 748 N N . LEU A 1 97 ? -2.589 9.362 7.469 1.00 63.84 97 LEU A N 1
ATOM 749 C CA . LEU A 1 97 ? -1.187 9.714 7.222 1.00 63.84 97 LEU A CA 1
ATOM 750 C C . LEU A 1 97 ? -0.216 8.626 7.680 1.00 63.84 97 LEU A C 1
ATOM 752 O O . LEU A 1 97 ? 0.744 8.360 6.972 1.00 63.84 97 LEU A O 1
ATOM 756 N N . LEU A 1 98 ? -0.460 7.958 8.809 1.00 66.62 98 LEU A N 1
ATOM 757 C CA . LEU A 1 98 ? 0.387 6.851 9.269 1.00 66.62 98 LEU A CA 1
ATOM 758 C C . LEU A 1 98 ? 0.423 5.669 8.294 1.00 66.62 98 LEU A C 1
ATOM 760 O O . LEU A 1 98 ? 1.408 4.940 8.282 1.00 66.62 98 LEU A O 1
ATOM 764 N N . LEU A 1 99 ? -0.614 5.484 7.474 1.00 66.06 99 LEU A N 1
ATOM 765 C CA . LEU A 1 99 ? -0.627 4.470 6.420 1.00 66.06 99 LEU A CA 1
ATOM 766 C C . LEU A 1 99 ? -0.004 4.998 5.122 1.00 66.06 99 LEU A C 1
ATOM 768 O O . LEU A 1 99 ? 0.772 4.289 4.491 1.00 66.06 99 LEU A O 1
ATOM 772 N N . VAL A 1 100 ? -0.279 6.253 4.757 1.00 66.50 100 VAL A N 1
ATOM 773 C CA . VAL A 1 100 ? 0.159 6.866 3.489 1.00 66.50 100 VAL A CA 1
ATOM 774 C C . VAL A 1 100 ? 1.632 7.309 3.507 1.00 66.50 100 VAL A C 1
ATOM 776 O O . VAL A 1 100 ? 2.335 7.161 2.511 1.00 66.50 100 VAL A O 1
ATOM 779 N N . VAL A 1 101 ? 2.141 7.831 4.624 1.00 71.88 101 VAL A N 1
ATOM 780 C CA . VAL A 1 101 ? 3.524 8.332 4.746 1.00 71.88 101 VAL A CA 1
ATOM 781 C C . VAL A 1 101 ? 4.568 7.227 4.539 1.00 71.88 101 VAL A C 1
ATOM 783 O O . VAL A 1 101 ? 5.512 7.469 3.789 1.00 71.88 101 VAL A O 1
ATOM 786 N N . PRO A 1 102 ? 4.424 6.011 5.104 1.00 67.00 102 PRO A N 1
ATOM 787 C CA . PRO A 1 102 ? 5.321 4.900 4.797 1.00 67.00 102 PRO A CA 1
ATOM 788 C C . PRO A 1 102 ? 5.346 4.532 3.312 1.00 67.00 102 PRO A C 1
ATOM 790 O O . PRO A 1 102 ? 6.405 4.188 2.806 1.00 67.00 102 PRO A O 1
ATOM 793 N N . LEU A 1 103 ? 4.216 4.642 2.604 1.00 65.50 103 LEU A N 1
ATOM 794 C CA . LEU A 1 103 ? 4.147 4.415 1.156 1.00 65.50 103 LEU A CA 1
ATOM 795 C C . LEU A 1 103 ? 4.915 5.486 0.375 1.00 65.50 103 LEU A C 1
ATOM 797 O O . LEU A 1 103 ? 5.693 5.154 -0.516 1.00 65.50 103 LEU A O 1
ATOM 801 N N . ILE A 1 104 ? 4.752 6.759 0.747 1.00 70.25 104 ILE A N 1
ATOM 802 C CA . ILE A 1 104 ? 5.499 7.875 0.146 1.00 70.25 104 ILE A CA 1
ATOM 803 C C . ILE A 1 104 ? 7.003 7.743 0.431 1.00 70.25 104 ILE A C 1
ATOM 805 O O . ILE A 1 104 ? 7.822 7.943 -0.463 1.00 70.25 104 ILE A O 1
ATOM 809 N N . LEU A 1 105 ? 7.383 7.382 1.659 1.00 68.00 105 LEU A N 1
ATOM 810 C CA . LEU A 1 105 ? 8.779 7.150 2.037 1.00 68.00 105 LEU A CA 1
ATOM 811 C C . LEU A 1 105 ? 9.369 5.956 1.292 1.00 68.00 105 LEU A C 1
ATOM 813 O O . LEU A 1 105 ? 10.478 6.046 0.779 1.00 68.00 105 LEU A O 1
ATOM 817 N N . ALA A 1 106 ? 8.637 4.850 1.192 1.00 64.19 106 ALA A N 1
ATOM 818 C CA . ALA A 1 106 ? 9.098 3.676 0.470 1.00 64.19 106 ALA A CA 1
ATOM 819 C C . ALA A 1 106 ? 9.281 3.975 -1.029 1.00 64.19 106 ALA A C 1
ATOM 821 O O . ALA A 1 106 ? 10.260 3.528 -1.623 1.00 64.19 106 ALA A O 1
ATOM 822 N N . PHE A 1 107 ? 8.419 4.815 -1.606 1.00 64.38 107 PHE A N 1
ATOM 823 C CA . PHE A 1 107 ? 8.599 5.376 -2.944 1.00 64.38 107 PHE A CA 1
ATOM 824 C C . PHE A 1 107 ? 9.863 6.253 -3.052 1.00 64.38 107 PHE A C 1
ATOM 826 O O . PHE A 1 107 ? 10.672 6.053 -3.956 1.00 64.38 107 PHE A O 1
ATOM 833 N N . ALA A 1 108 ? 10.089 7.173 -2.109 1.00 66.38 108 ALA A N 1
ATOM 834 C CA . ALA A 1 108 ? 11.261 8.054 -2.115 1.00 66.38 108 ALA A CA 1
ATOM 835 C C . ALA A 1 108 ? 12.595 7.304 -1.928 1.00 66.38 108 ALA A C 1
ATOM 837 O O . ALA A 1 108 ? 13.610 7.702 -2.494 1.00 66.38 108 ALA A O 1
ATOM 838 N N . LEU A 1 109 ? 12.604 6.229 -1.133 1.00 62.91 109 LEU A N 1
ATOM 839 C CA . LEU A 1 109 ? 13.815 5.477 -0.785 1.00 62.91 109 LEU A CA 1
ATOM 840 C C . LEU A 1 109 ? 14.213 4.444 -1.852 1.00 62.91 109 LEU A C 1
ATOM 842 O O . LEU A 1 109 ? 15.406 4.211 -2.051 1.00 62.91 109 LEU A O 1
ATOM 846 N N . TRP A 1 110 ? 13.237 3.820 -2.521 1.00 61.59 110 TRP A N 1
ATOM 847 C CA . TRP A 1 110 ? 13.478 2.684 -3.423 1.00 61.59 110 TRP A CA 1
ATOM 848 C C . TRP A 1 110 ? 13.378 3.017 -4.913 1.00 61.59 110 TRP A C 1
ATOM 850 O O . TRP A 1 110 ? 13.751 2.184 -5.735 1.00 61.59 110 TRP A O 1
ATOM 860 N N . GLY A 1 111 ? 13.004 4.255 -5.243 1.00 57.44 111 GLY A N 1
ATOM 861 C CA . GLY A 1 111 ? 13.181 4.830 -6.572 1.00 57.44 111 GLY A CA 1
ATOM 862 C C . GLY A 1 111 ? 12.068 4.512 -7.572 1.00 57.44 111 GLY A C 1
ATOM 863 O O . GLY A 1 111 ? 11.289 3.572 -7.437 1.00 57.44 111 GLY A O 1
ATOM 864 N N . LEU A 1 112 ? 12.000 5.356 -8.601 1.00 61.81 112 LEU A N 1
ATOM 865 C CA . LEU A 1 112 ? 11.190 5.169 -9.806 1.00 61.81 112 LEU A CA 1
ATOM 866 C C . LEU A 1 112 ? 11.731 3.984 -10.634 1.00 61.81 112 LEU A C 1
ATOM 868 O O . LEU A 1 112 ? 12.885 3.596 -10.438 1.00 61.81 112 LEU A O 1
ATOM 872 N N . PRO A 1 113 ? 10.954 3.414 -11.581 1.00 56.28 113 PRO A N 1
ATOM 873 C CA . PRO A 1 113 ? 11.490 2.441 -12.535 1.00 56.28 113 PRO A CA 1
ATOM 874 C C . PRO A 1 113 ? 12.837 2.908 -13.093 1.00 56.28 113 PRO A C 1
ATOM 876 O O . PRO A 1 113 ? 12.941 4.033 -13.548 1.00 56.28 113 PRO A O 1
ATOM 879 N N . GLU A 1 114 ? 13.861 2.055 -13.004 1.00 57.53 114 GLU A N 1
ATOM 880 C CA . GLU A 1 114 ? 15.235 2.273 -13.504 1.00 57.53 114 GLU A CA 1
ATOM 881 C C . GLU A 1 114 ? 16.120 3.294 -12.769 1.00 57.53 114 GLU A C 1
ATOM 883 O O . GLU A 1 114 ? 17.308 3.376 -13.087 1.00 57.53 114 GLU A O 1
ATOM 888 N N . PHE A 1 115 ? 15.639 3.994 -11.737 1.00 52.12 115 PHE A N 1
ATOM 889 C CA . PHE A 1 115 ? 16.566 4.654 -10.815 1.00 52.12 115 PHE A CA 1
ATOM 890 C C . PHE A 1 115 ? 17.155 3.591 -9.879 1.00 52.12 115 PHE A C 1
ATOM 892 O O . PHE A 1 115 ? 16.392 2.922 -9.177 1.00 52.12 115 PHE A O 1
ATOM 899 N N . PRO A 1 116 ? 18.487 3.389 -9.848 1.00 49.94 116 PRO A N 1
ATOM 900 C CA . PRO A 1 116 ? 19.082 2.524 -8.841 1.00 49.94 116 PRO A CA 1
ATOM 901 C C . PRO A 1 116 ? 18.676 3.035 -7.447 1.00 49.94 116 PRO A C 1
ATOM 903 O O . PRO A 1 116 ? 18.524 4.250 -7.271 1.00 49.94 116 PRO A O 1
ATOM 906 N N . PRO A 1 117 ? 18.494 2.144 -6.454 1.00 52.66 117 PRO A N 1
ATOM 907 C CA . PRO A 1 117 ? 18.169 2.571 -5.102 1.00 52.66 117 PRO A CA 1
ATOM 908 C C . PRO A 1 117 ? 19.192 3.617 -4.648 1.00 52.66 117 PRO A C 1
ATOM 910 O O . PRO A 1 117 ? 20.392 3.417 -4.842 1.00 52.66 117 PRO A O 1
ATOM 913 N N . ILE A 1 118 ? 18.743 4.704 -4.011 1.00 49.56 118 ILE A N 1
ATOM 914 C CA . ILE A 1 118 ? 19.631 5.777 -3.513 1.00 49.56 118 ILE A CA 1
ATOM 915 C C . ILE A 1 118 ? 20.691 5.208 -2.542 1.00 49.56 118 ILE A C 1
ATOM 917 O O . ILE A 1 118 ? 21.779 5.759 -2.404 1.00 49.56 118 ILE A O 1
ATOM 921 N N . PHE A 1 119 ? 20.404 4.053 -1.930 1.00 47.31 119 PHE A N 1
ATOM 922 C CA . PHE A 1 119 ? 21.295 3.319 -1.027 1.00 47.31 119 PHE A CA 1
ATOM 923 C C . PHE A 1 119 ? 22.042 2.146 -1.675 1.00 47.31 119 PHE A C 1
ATOM 925 O O . PHE A 1 119 ? 22.627 1.334 -0.966 1.00 47.31 119 PHE A O 1
ATOM 932 N N . SER A 1 120 ? 22.084 2.050 -3.006 1.00 44.31 120 SER A N 1
ATOM 933 C CA . SER A 1 120 ? 22.966 1.108 -3.705 1.00 44.31 120 SER A CA 1
ATOM 934 C C . SER A 1 120 ? 24.397 1.664 -3.776 1.00 44.31 120 SER A C 1
ATOM 936 O O . SER A 1 120 ? 24.965 1.884 -4.842 1.00 44.31 120 SER A O 1
ATOM 938 N N . SER A 1 121 ? 24.980 1.928 -2.606 1.00 40.81 121 SER A N 1
ATOM 939 C CA . SER A 1 121 ? 26.431 1.932 -2.443 1.00 40.81 121 SER A CA 1
ATOM 940 C C . SER A 1 121 ? 26.850 0.482 -2.244 1.00 40.81 121 SER A C 1
ATOM 942 O O . SER A 1 121 ? 26.250 -0.213 -1.428 1.00 40.81 121 SER A O 1
ATOM 944 N N . LYS A 1 122 ? 27.848 0.045 -3.012 1.00 42.19 122 LYS A N 1
ATOM 945 C CA . LYS A 1 122 ? 28.531 -1.244 -2.849 1.00 42.19 122 LYS A CA 1
ATOM 946 C C . LYS A 1 122 ? 28.918 -1.529 -1.400 1.00 42.19 122 LYS A C 1
ATOM 948 O O . LYS A 1 122 ? 29.244 -0.548 -0.690 1.00 42.19 122 LYS A O 1
#

Radius of gyration: 17.99 Å; Cα contacts (8 Å, |Δi|>4): 101; chains: 1; bounding box: 52×22×52 Å